Protein AF-A0AAV4TEU6-F1 (afdb_monomer_lite)

Structure (mmCIF, N/CA/C/O backbone):
data_AF-A0AAV4TEU6-F1
#
_entry.id   AF-A0AAV4TEU6-F1
#
loop_
_atom_site.group_PDB
_atom_site.id
_atom_site.type_symbol
_atom_site.label_atom_id
_atom_site.label_alt_id
_atom_site.label_comp_id
_atom_site.label_asym_id
_atom_site.label_entity_id
_atom_site.label_seq_id
_atom_site.pdbx_PDB_ins_code
_atom_site.Cartn_x
_atom_site.Cartn_y
_atom_site.Cartn_z
_atom_site.occupancy
_atom_site.B_iso_or_equiv
_atom_site.auth_seq_id
_atom_site.auth_comp_id
_atom_site.auth_asym_id
_atom_site.auth_atom_id
_atom_site.pdbx_PDB_model_num
ATOM 1 N N . MET A 1 1 ? 17.674 21.047 -30.393 1.00 39.28 1 MET A N 1
ATOM 2 C CA . MET A 1 1 ? 17.331 21.213 -28.965 1.00 39.28 1 MET A CA 1
ATOM 3 C C . MET A 1 1 ? 15.812 21.244 -28.885 1.00 39.28 1 MET A C 1
ATOM 5 O O . MET A 1 1 ? 15.223 22.244 -29.266 1.00 39.28 1 MET A O 1
ATOM 9 N N . ALA A 1 2 ? 15.170 20.111 -28.590 1.00 38.06 2 ALA A N 1
ATOM 10 C CA . ALA A 1 2 ? 13.710 20.028 -28.620 1.00 38.06 2 ALA A CA 1
ATOM 11 C C . ALA A 1 2 ? 13.127 20.704 -27.370 1.00 38.06 2 ALA A C 1
ATOM 13 O O . ALA A 1 2 ? 13.502 20.370 -26.249 1.00 38.06 2 ALA A O 1
ATOM 14 N N . ASN A 1 3 ? 12.257 21.688 -27.597 1.00 39.59 3 ASN A N 1
ATOM 15 C CA . ASN A 1 3 ? 11.567 22.471 -26.578 1.00 39.59 3 ASN A CA 1
ATOM 16 C C . ASN A 1 3 ? 10.627 21.574 -25.756 1.00 39.59 3 ASN A C 1
ATOM 18 O O . ASN A 1 3 ? 9.704 20.974 -26.299 1.00 39.59 3 ASN A O 1
ATOM 22 N N . PHE A 1 4 ? 10.859 21.507 -24.445 1.00 50.69 4 PHE A N 1
ATOM 23 C CA . PHE A 1 4 ? 10.175 20.612 -23.505 1.00 50.69 4 PHE A CA 1
ATOM 24 C C . PHE A 1 4 ? 8.946 21.273 -22.848 1.00 50.69 4 PHE A C 1
ATOM 26 O O . PHE A 1 4 ? 8.692 21.080 -21.665 1.00 50.69 4 PHE A O 1
ATOM 33 N N . VAL A 1 5 ? 8.205 22.110 -23.584 1.00 49.25 5 VAL A N 1
ATOM 34 C CA . VAL A 1 5 ? 7.126 22.945 -23.007 1.00 49.25 5 VAL A CA 1
ATOM 35 C C . VAL A 1 5 ? 5.709 22.425 -23.263 1.00 49.25 5 VAL A C 1
ATOM 37 O O . VAL A 1 5 ? 4.745 23.112 -22.947 1.00 49.25 5 VAL A O 1
ATOM 40 N N . ASN A 1 6 ? 5.535 21.223 -23.818 1.00 41.81 6 ASN A N 1
ATOM 41 C CA . ASN A 1 6 ? 4.189 20.690 -24.048 1.00 41.81 6 ASN A CA 1
ATOM 42 C C . ASN A 1 6 ? 4.151 19.159 -24.051 1.00 41.81 6 ASN A C 1
ATOM 44 O O . ASN A 1 6 ? 3.946 18.519 -25.078 1.00 41.81 6 ASN A O 1
ATOM 48 N N . LEU A 1 7 ? 4.404 18.555 -22.894 1.00 46.59 7 LEU A N 1
ATOM 49 C CA . LEU A 1 7 ? 4.101 17.146 -22.698 1.00 46.59 7 LEU A CA 1
ATOM 50 C C . LEU A 1 7 ? 2.994 17.050 -21.655 1.00 46.59 7 LEU A C 1
ATOM 52 O O . LEU A 1 7 ? 3.198 17.353 -20.481 1.00 46.59 7 LEU A O 1
ATOM 56 N N . SER A 1 8 ? 1.818 16.666 -22.151 1.00 54.91 8 SER A N 1
ATOM 57 C CA . SER A 1 8 ? 0.640 16.173 -21.433 1.00 54.91 8 SER A CA 1
ATOM 58 C C . SER A 1 8 ? 1.041 15.317 -20.223 1.00 54.91 8 SER A C 1
ATOM 60 O O . SER A 1 8 ? 2.123 14.724 -20.274 1.00 54.91 8 SER A O 1
ATOM 62 N N . PRO A 1 9 ? 0.212 15.219 -19.158 1.00 52.34 9 PRO A N 1
ATOM 63 C CA . PRO A 1 9 ? 0.582 14.521 -17.927 1.00 52.34 9 PRO A CA 1
ATOM 64 C C . PRO A 1 9 ? 1.154 13.159 -18.297 1.00 52.34 9 PRO A C 1
ATOM 66 O O . PRO A 1 9 ? 0.456 12.332 -18.883 1.00 52.34 9 PRO A O 1
ATOM 69 N N . GLN A 1 10 ? 2.457 13.000 -18.062 1.00 51.50 10 GLN A N 1
ATOM 70 C CA . GLN A 1 10 ? 3.233 11.844 -18.487 1.00 51.50 10 GLN A CA 1
ATOM 71 C C . GLN A 1 10 ? 2.759 10.655 -17.665 1.00 51.50 10 GLN A C 1
ATOM 73 O O . GLN A 1 10 ? 3.339 10.287 -16.646 1.00 51.50 10 GLN A O 1
ATOM 78 N N . ARG A 1 11 ? 1.646 10.071 -18.095 1.00 53.28 11 ARG A N 1
ATOM 79 C CA . ARG A 1 11 ? 1.242 8.731 -17.733 1.00 53.28 11 ARG A CA 1
ATOM 80 C C . ARG A 1 11 ? 2.360 7.868 -18.294 1.00 53.28 11 ARG A C 1
ATOM 82 O O . ARG A 1 11 ? 2.487 7.721 -19.505 1.00 53.28 11 ARG A O 1
ATOM 89 N N . PHE A 1 12 ? 3.286 7.460 -17.432 1.00 59.03 12 PHE A N 1
ATOM 90 C CA . PHE A 1 12 ? 4.455 6.692 -17.842 1.00 59.03 12 PHE A CA 1
ATOM 91 C C . PHE A 1 12 ? 3.954 5.344 -18.375 1.00 59.03 12 PHE A C 1
ATOM 93 O O . PHE A 1 12 ? 3.794 4.411 -17.592 1.00 59.03 12 PHE A O 1
ATOM 100 N N . LEU A 1 13 ? 3.701 5.267 -19.691 1.00 52.97 13 LEU A N 1
ATOM 101 C CA . LEU A 1 13 ? 2.962 4.221 -20.433 1.00 52.97 13 LEU A CA 1
ATOM 102 C C . LEU A 1 13 ? 3.491 2.779 -20.292 1.00 52.97 13 LEU A C 1
ATOM 104 O O . LEU A 1 13 ? 3.043 1.858 -20.963 1.00 52.97 13 LEU A O 1
ATOM 108 N N . TRP A 1 14 ? 4.506 2.570 -19.468 1.00 61.69 14 TRP A N 1
ATOM 109 C CA . TRP A 1 14 ? 5.166 1.285 -19.262 1.00 61.69 14 TRP A CA 1
ATOM 110 C C . TRP A 1 14 ? 5.496 1.033 -17.790 1.00 61.69 14 TRP A C 1
ATOM 112 O O . TRP A 1 14 ? 6.170 0.058 -17.456 1.00 61.69 14 TRP A O 1
ATOM 122 N N . SER A 1 15 ? 5.016 1.902 -16.901 1.00 72.69 15 SER A N 1
ATOM 123 C CA . SER A 1 15 ? 5.175 1.755 -15.464 1.00 72.69 15 SER A CA 1
ATOM 124 C C . SER A 1 15 ? 4.245 0.654 -14.939 1.00 72.69 15 SER A C 1
ATOM 126 O O . SER A 1 15 ? 3.136 0.490 -15.455 1.00 72.69 15 SER A O 1
ATOM 128 N N . PRO A 1 16 ? 4.634 -0.090 -13.888 1.00 71.38 16 PRO A N 1
ATOM 129 C CA . PRO A 1 16 ? 3.730 -1.016 -13.205 1.00 71.38 16 PRO A CA 1
ATOM 130 C C . PRO A 1 16 ? 2.413 -0.357 -12.760 1.00 71.38 16 PRO A C 1
ATOM 132 O O . PRO A 1 16 ? 1.394 -1.036 -12.724 1.00 71.38 16 PRO A O 1
ATOM 135 N N . ALA A 1 17 ? 2.414 0.952 -12.485 1.00 73.19 17 ALA A N 1
ATOM 136 C CA . ALA A 1 17 ? 1.201 1.701 -12.156 1.00 73.19 17 ALA A CA 1
ATOM 137 C C . ALA A 1 17 ? 0.269 1.902 -13.363 1.00 73.19 17 ALA A C 1
ATOM 139 O O . ALA A 1 17 ? -0.941 1.767 -13.222 1.00 73.19 17 ALA A O 1
ATOM 140 N N . ASP A 1 18 ? 0.822 2.149 -14.554 1.00 72.56 18 ASP A N 1
ATOM 141 C CA . ASP A 1 18 ? 0.031 2.303 -15.781 1.00 72.56 18 ASP A CA 1
ATOM 142 C C . ASP A 1 18 ? -0.598 0.971 -16.211 1.00 72.56 18 ASP A C 1
ATOM 144 O O . ASP A 1 18 ? -1.785 0.913 -16.520 1.00 72.56 18 ASP A O 1
ATOM 148 N N . ARG A 1 19 ? 0.158 -0.131 -16.097 1.00 73.75 19 ARG A N 1
ATOM 149 C CA . ARG A 1 19 ? -0.359 -1.494 -16.321 1.00 73.75 19 ARG A CA 1
ATOM 150 C C .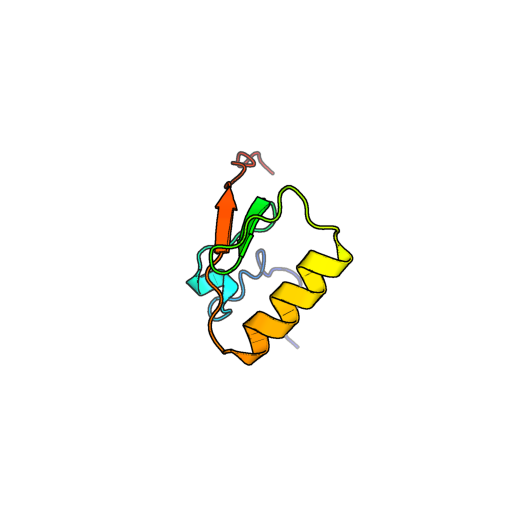 ARG A 1 19 ? -1.452 -1.897 -15.329 1.00 73.75 19 ARG A C 1
ATOM 152 O O . ARG A 1 19 ? -2.262 -2.762 -15.648 1.00 73.75 19 ARG A O 1
ATOM 159 N N . ALA A 1 20 ? -1.436 -1.315 -14.133 1.00 74.44 20 ALA A N 1
ATOM 160 C CA . ALA A 1 20 ? -2.425 -1.547 -13.086 1.00 74.44 20 ALA A CA 1
ATOM 161 C C . ALA A 1 20 ? -3.599 -0.549 -13.130 1.00 74.44 20 ALA A C 1
ATOM 163 O O . ALA A 1 20 ? -4.468 -0.623 -12.266 1.00 74.44 20 ALA A O 1
ATOM 164 N N . ASP A 1 21 ? -3.619 0.366 -14.109 1.00 76.56 21 ASP A N 1
ATOM 165 C CA . ASP A 1 21 ? -4.600 1.454 -14.232 1.00 76.56 21 ASP A CA 1
ATOM 166 C C . ASP A 1 21 ? -4.761 2.270 -12.932 1.00 76.56 21 ASP A C 1
ATOM 168 O O . ASP A 1 21 ? -5.863 2.672 -12.560 1.00 76.56 21 ASP A O 1
ATOM 172 N N . LEU A 1 22 ? -3.645 2.473 -12.219 1.00 79.38 22 LEU A N 1
ATOM 173 C CA . LEU A 1 22 ? -3.583 3.275 -10.999 1.00 79.38 22 LEU A CA 1
ATOM 174 C C . LEU A 1 22 ? -3.422 4.752 -11.352 1.00 79.38 22 LEU A C 1
ATOM 176 O O . LEU A 1 22 ? -2.527 5.130 -12.113 1.00 79.38 22 LEU A O 1
ATOM 180 N N . GLU A 1 23 ? -4.247 5.593 -10.741 1.00 76.56 23 GLU A N 1
ATOM 181 C CA . GLU A 1 23 ? -4.238 7.038 -10.919 1.00 76.56 23 GLU A CA 1
ATOM 182 C C . GLU A 1 23 ? -3.885 7.766 -9.618 1.00 76.56 23 GLU A C 1
ATOM 184 O O . GLU A 1 23 ? -4.107 7.298 -8.498 1.00 76.56 23 GLU A O 1
ATOM 189 N N . VAL A 1 24 ? -3.316 8.964 -9.766 1.00 78.12 24 VAL A N 1
ATOM 190 C CA . VAL A 1 24 ? -3.063 9.840 -8.620 1.00 78.12 24 VAL A CA 1
ATOM 191 C C . VAL A 1 24 ? -4.408 10.216 -7.997 1.00 78.12 24 VAL A C 1
ATOM 193 O O . VAL A 1 24 ? -5.270 10.775 -8.670 1.00 78.12 24 VAL A O 1
ATOM 196 N N . GLY A 1 25 ? -4.572 9.919 -6.708 1.00 77.62 25 GLY A N 1
ATOM 197 C CA . GLY A 1 25 ? -5.830 10.117 -5.981 1.00 77.62 25 GLY A CA 1
ATOM 198 C C . GLY A 1 25 ? -6.575 8.821 -5.655 1.00 77.62 25 GLY A C 1
ATOM 199 O O . GLY A 1 25 ? -7.524 8.863 -4.869 1.00 77.62 25 GLY A O 1
ATOM 200 N N . ASP A 1 26 ? -6.127 7.679 -6.185 1.00 83.69 26 ASP A N 1
ATOM 201 C CA . ASP A 1 26 ? -6.585 6.371 -5.723 1.00 83.69 26 ASP A CA 1
ATOM 202 C C . ASP A 1 26 ? -6.225 6.150 -4.252 1.00 83.69 26 ASP A C 1
ATOM 204 O O . ASP A 1 26 ? -5.087 6.348 -3.818 1.00 83.69 26 ASP A O 1
ATOM 208 N N . GLU A 1 27 ? -7.210 5.708 -3.475 1.00 86.62 27 GLU A N 1
ATOM 209 C CA . GLU A 1 27 ? -7.017 5.373 -2.070 1.00 86.62 27 GLU A CA 1
ATOM 210 C C . GLU A 1 27 ? -6.761 3.873 -1.933 1.00 86.62 27 GLU A C 1
ATOM 212 O O . GLU A 1 27 ? -7.618 3.056 -2.272 1.00 86.62 27 GLU A O 1
ATOM 217 N N . ILE A 1 28 ? -5.580 3.494 -1.446 1.00 87.38 28 ILE A N 1
ATOM 218 C CA . ILE A 1 28 ? -5.221 2.090 -1.229 1.00 87.38 28 ILE A CA 1
ATOM 219 C C . ILE A 1 28 ? -5.905 1.603 0.050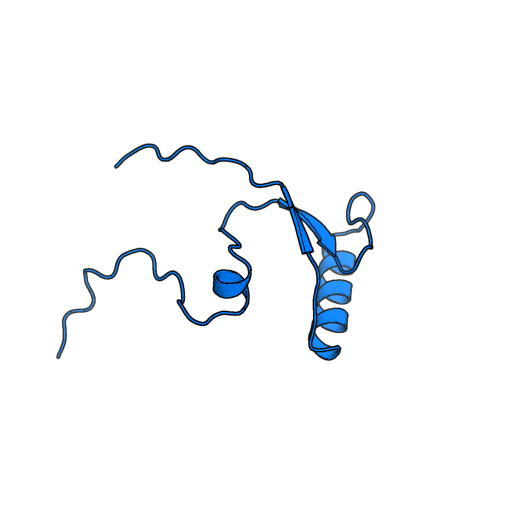 1.00 87.38 28 ILE A C 1
ATOM 221 O O . ILE A 1 28 ? -5.588 2.068 1.140 1.00 87.38 28 ILE A O 1
ATOM 225 N N . LEU A 1 29 ? -6.820 0.646 -0.087 1.00 87.75 29 LEU A N 1
ATOM 226 C CA . LEU A 1 29 ? -7.536 0.023 1.027 1.00 87.75 29 LEU A CA 1
ATOM 227 C C . LEU A 1 29 ? -6.807 -1.225 1.543 1.00 87.75 29 LEU A C 1
ATOM 229 O O . LEU A 1 29 ? -6.729 -1.452 2.751 1.00 87.75 29 LEU A O 1
ATOM 233 N N . GLU A 1 30 ? -6.250 -2.029 0.632 1.00 90.75 30 GLU A N 1
ATOM 234 C CA . GLU A 1 30 ? -5.549 -3.278 0.953 1.00 90.75 30 GLU A CA 1
ATOM 235 C C . GLU A 1 30 ? -4.304 -3.483 0.087 1.00 90.75 30 GLU A C 1
ATOM 237 O O . GLU A 1 30 ? -4.269 -3.114 -1.089 1.00 90.75 30 GLU A O 1
ATOM 242 N N . VAL A 1 31 ? -3.307 -4.159 0.660 1.00 88.94 31 VAL A N 1
ATOM 243 C CA . VAL A 1 31 ? -2.055 -4.556 0.004 1.00 88.94 31 VAL A CA 1
ATOM 244 C C . VAL A 1 31 ? -1.836 -6.049 0.223 1.00 88.94 31 VAL A C 1
ATOM 246 O O . VAL A 1 31 ? -1.775 -6.508 1.356 1.00 88.94 31 VAL A O 1
ATOM 249 N N . ASN A 1 32 ? -1.724 -6.824 -0.855 1.00 85.94 32 ASN A N 1
ATOM 250 C CA . ASN A 1 32 ? -1.553 -8.280 -0.848 1.00 85.94 32 ASN A CA 1
ATOM 251 C C . ASN A 1 32 ? -2.559 -9.023 0.056 1.00 85.94 32 ASN A C 1
ATOM 253 O O . ASN A 1 32 ? -2.224 -10.012 0.699 1.00 85.94 32 ASN A O 1
ATOM 257 N N . GLY A 1 33 ? -3.806 -8.536 0.105 1.00 85.75 33 GLY A N 1
ATOM 258 C CA . GLY A 1 33 ? -4.870 -9.105 0.942 1.00 85.75 33 GLY A CA 1
ATOM 259 C C . GLY A 1 33 ? -4.832 -8.674 2.412 1.00 85.75 33 GLY A C 1
ATOM 260 O O . GLY A 1 33 ? -5.641 -9.156 3.198 1.00 85.75 33 GLY A O 1
ATOM 261 N N . ARG A 1 34 ? -3.921 -7.766 2.790 1.00 86.94 34 ARG A N 1
ATOM 262 C CA . ARG A 1 34 ? -3.867 -7.144 4.116 1.00 86.94 34 ARG A CA 1
ATOM 263 C C . ARG A 1 34 ? -4.514 -5.761 4.086 1.00 86.94 34 ARG A C 1
ATOM 265 O O . ARG A 1 34 ? -4.074 -4.890 3.335 1.00 86.94 34 ARG A O 1
ATOM 272 N N . SER A 1 35 ? -5.522 -5.556 4.927 1.00 87.94 35 SER A N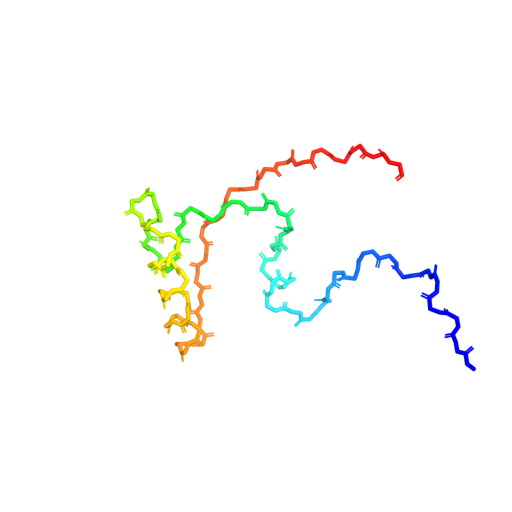 1
ATOM 273 C CA . SER A 1 35 ? -6.199 -4.267 5.109 1.00 87.94 35 SER A CA 1
ATOM 274 C C . SER A 1 35 ? -5.283 -3.242 5.761 1.00 87.94 35 SER A C 1
ATOM 276 O O . SER A 1 35 ? -4.603 -3.556 6.738 1.00 87.94 35 SER A O 1
ATOM 278 N N . LEU A 1 36 ? -5.285 -2.016 5.234 1.00 84.12 36 LEU A N 1
ATOM 279 C CA . LEU A 1 36 ? -4.492 -0.904 5.769 1.00 84.12 36 LEU A CA 1
ATOM 280 C C . LEU A 1 36 ? -5.249 -0.048 6.798 1.00 84.12 36 LEU A C 1
ATOM 282 O O . LEU A 1 36 ? -4.659 0.869 7.355 1.00 84.12 36 LEU A O 1
ATOM 286 N N . ASP A 1 37 ? -6.521 -0.363 7.067 1.00 83.31 37 ASP A N 1
ATOM 287 C CA . ASP A 1 37 ? -7.431 0.386 7.954 1.00 83.31 37 ASP A CA 1
ATOM 288 C C . ASP A 1 37 ? -6.831 0.709 9.334 1.00 83.31 37 ASP A C 1
ATOM 290 O O . ASP A 1 37 ? -7.000 1.811 9.845 1.00 83.31 37 ASP A O 1
ATOM 294 N N . ASN A 1 38 ? -6.055 -0.220 9.900 1.00 85.00 38 ASN A N 1
ATOM 295 C CA . ASN A 1 38 ? -5.470 -0.082 11.234 1.00 85.00 38 ASN A CA 1
ATOM 296 C C . ASN A 1 38 ? -3.931 -0.002 11.214 1.00 85.00 38 ASN A C 1
ATOM 298 O O . ASN A 1 38 ? -3.269 -0.253 12.221 1.00 85.00 38 ASN A O 1
ATOM 302 N N . CYS A 1 39 ? -3.339 0.295 10.052 1.00 84.75 39 CYS A N 1
ATOM 303 C CA . CYS A 1 39 ? -1.892 0.397 9.889 1.00 84.75 39 CYS A CA 1
ATOM 304 C C . CYS A 1 39 ? -1.432 1.857 9.925 1.00 84.75 39 CYS A C 1
ATOM 306 O O . CYS A 1 39 ? -2.012 2.739 9.296 1.00 84.75 39 CYS A O 1
ATOM 308 N N . THR A 1 40 ? -0.320 2.113 10.614 1.00 88.88 40 THR A N 1
ATOM 309 C CA . THR A 1 40 ? 0.333 3.428 10.554 1.00 88.88 40 THR A CA 1
ATOM 310 C C . THR A 1 40 ? 0.995 3.634 9.195 1.00 88.88 40 THR A C 1
ATOM 312 O O . THR A 1 40 ? 1.418 2.672 8.552 1.00 88.88 40 THR A O 1
ATOM 315 N N . HIS A 1 41 ? 1.159 4.889 8.770 1.00 84.69 41 HIS A N 1
ATOM 316 C CA . HIS A 1 41 ? 1.813 5.219 7.499 1.00 84.69 41 HIS A CA 1
ATOM 317 C C . HIS A 1 41 ? 3.165 4.500 7.325 1.00 84.69 41 HIS A C 1
ATOM 319 O O . HIS A 1 41 ? 3.449 3.936 6.270 1.00 84.69 41 HIS A O 1
ATOM 325 N N . THR A 1 42 ? 3.963 4.439 8.392 1.00 90.38 42 THR A N 1
ATOM 326 C CA . THR A 1 42 ? 5.259 3.751 8.411 1.00 90.38 42 THR A CA 1
ATOM 327 C C . THR A 1 42 ? 5.126 2.238 8.230 1.00 90.38 42 THR A C 1
ATOM 329 O O . THR A 1 42 ? 5.886 1.647 7.463 1.00 90.38 42 THR A O 1
ATOM 332 N N . GLU A 1 43 ? 4.157 1.604 8.899 1.00 88.44 43 GLU A N 1
ATOM 333 C CA . GLU A 1 43 ? 3.874 0.174 8.727 1.00 88.44 43 GLU A CA 1
ATOM 334 C C . GLU A 1 43 ? 3.460 -0.144 7.289 1.00 88.44 43 GLU A C 1
ATOM 336 O O . GLU A 1 43 ? 3.966 -1.100 6.700 1.00 88.44 43 GLU A O 1
ATOM 341 N N . VAL A 1 44 ? 2.593 0.685 6.702 1.00 86.69 44 VAL A N 1
ATOM 342 C CA . VAL A 1 44 ? 2.145 0.539 5.312 1.00 86.69 44 VAL A CA 1
ATOM 343 C C . VAL A 1 44 ? 3.328 0.620 4.348 1.00 86.69 44 VAL A C 1
ATOM 345 O O . VAL A 1 44 ? 3.500 -0.271 3.517 1.00 86.69 44 VAL A O 1
ATOM 348 N N . ILE A 1 45 ? 4.183 1.640 4.483 1.00 88.81 45 ILE A N 1
ATOM 349 C CA . ILE A 1 45 ? 5.380 1.803 3.644 1.00 88.81 45 ILE A CA 1
ATOM 350 C C . ILE A 1 45 ? 6.294 0.584 3.771 1.00 88.81 45 ILE A C 1
ATOM 352 O O . ILE A 1 45 ? 6.698 0.005 2.762 1.00 88.81 45 ILE A O 1
ATOM 356 N N . SER A 1 46 ? 6.602 0.169 5.001 1.00 89.56 46 SER A N 1
ATOM 357 C CA . SER A 1 46 ? 7.494 -0.964 5.255 1.00 89.56 46 SER A CA 1
ATOM 358 C C . SER A 1 46 ? 6.941 -2.258 4.642 1.00 89.56 46 SER A C 1
ATOM 360 O O . SER A 1 46 ? 7.663 -3.010 3.981 1.00 89.56 46 SER A O 1
ATOM 362 N N . HIS A 1 47 ? 5.626 -2.466 4.762 1.00 86.44 47 HIS A N 1
ATOM 363 C CA . HIS A 1 47 ? 4.934 -3.608 4.180 1.00 86.44 47 HIS A CA 1
ATOM 364 C C . HIS A 1 47 ? 4.971 -3.591 2.645 1.00 86.44 47 HIS A C 1
ATOM 366 O O . HIS A 1 47 ? 5.306 -4.604 2.029 1.00 86.44 47 HIS A O 1
ATOM 372 N N . ILE A 1 48 ? 4.709 -2.443 2.014 1.00 87.12 48 ILE A N 1
ATOM 373 C CA . ILE A 1 48 ? 4.809 -2.278 0.557 1.00 87.12 48 ILE A CA 1
ATOM 374 C C . ILE A 1 48 ? 6.242 -2.550 0.085 1.00 87.12 48 ILE A C 1
ATOM 376 O O . ILE A 1 48 ? 6.439 -3.322 -0.851 1.00 87.12 48 ILE A O 1
ATOM 380 N N . HIS A 1 49 ? 7.254 -1.997 0.759 1.00 88.12 49 HIS A N 1
A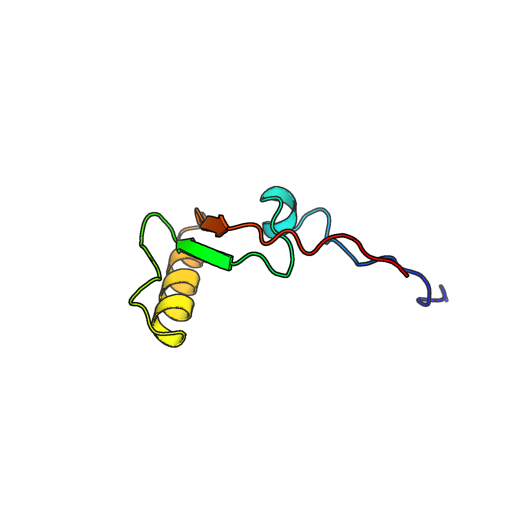TOM 381 C CA . 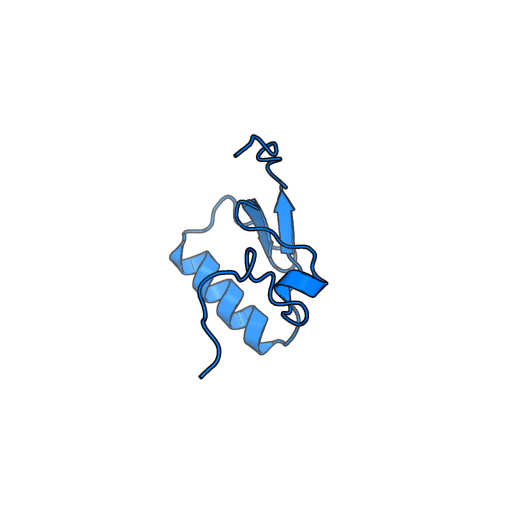HIS A 1 49 ? 8.662 -2.250 0.437 1.00 88.12 49 HIS A CA 1
ATOM 382 C C . HIS A 1 49 ? 9.026 -3.737 0.507 1.00 88.12 49 HIS A C 1
ATOM 384 O O . HIS A 1 49 ? 9.756 -4.241 -0.351 1.00 88.12 49 HIS A O 1
ATOM 390 N N . GLN A 1 50 ? 8.505 -4.463 1.497 1.00 85.81 50 GLN A N 1
ATOM 391 C CA . GLN A 1 50 ? 8.685 -5.908 1.593 1.00 85.81 50 GLN A CA 1
ATOM 392 C C . GLN A 1 50 ? 7.989 -6.644 0.438 1.00 85.81 50 GLN A C 1
ATOM 394 O O . GLN A 1 50 ? 8.578 -7.549 -0.150 1.00 85.81 50 GLN A O 1
ATOM 399 N N . CYS A 1 51 ? 6.782 -6.221 0.059 1.00 84.25 51 CYS A N 1
ATOM 400 C CA . CYS A 1 51 ? 6.039 -6.792 -1.065 1.00 84.25 51 CYS A CA 1
ATOM 401 C C . CYS A 1 51 ? 6.745 -6.566 -2.411 1.00 84.25 51 CYS A C 1
ATOM 403 O O . CYS A 1 51 ? 6.776 -7.469 -3.244 1.00 84.25 51 CYS A O 1
ATOM 405 N N . ILE A 1 52 ? 7.389 -5.409 -2.602 1.00 83.19 52 ILE A N 1
ATOM 406 C CA . ILE A 1 52 ? 8.179 -5.108 -3.806 1.00 83.19 52 ILE A CA 1
ATOM 407 C C . ILE A 1 52 ? 9.344 -6.099 -3.965 1.00 83.19 52 ILE A C 1
ATOM 409 O O . ILE A 1 52 ? 9.636 -6.522 -5.085 1.00 83.19 52 ILE A O 1
ATOM 413 N N . ARG A 1 53 ? 9.967 -6.562 -2.866 1.00 82.50 53 ARG A N 1
ATOM 414 C CA . ARG A 1 53 ? 10.988 -7.631 -2.936 1.00 82.50 53 ARG A CA 1
ATOM 415 C C . ARG A 1 53 ? 10.427 -8.945 -3.483 1.00 82.50 53 ARG A C 1
ATOM 417 O O . ARG A 1 53 ? 11.157 -9.686 -4.135 1.00 82.50 53 ARG A O 1
ATOM 424 N N . SER A 1 54 ? 9.138 -9.202 -3.262 1.00 78.81 54 SER A N 1
ATOM 425 C CA . SER A 1 54 ? 8.421 -10.387 -3.744 1.00 78.81 54 SER A CA 1
ATOM 426 C C . SER A 1 54 ? 8.019 -10.305 -5.226 1.00 78.81 54 SER A C 1
ATOM 428 O O . SER A 1 54 ? 7.378 -11.218 -5.736 1.00 78.81 54 SER A O 1
ATOM 430 N N . ARG A 1 55 ? 8.396 -9.229 -5.938 1.00 80.69 55 ARG A N 1
ATOM 431 C CA . ARG A 1 55 ? 8.135 -8.956 -7.371 1.00 80.69 55 ARG A CA 1
ATOM 432 C C . ARG A 1 55 ? 6.668 -8.782 -7.771 1.00 80.69 55 ARG A C 1
ATOM 434 O O . ARG A 1 55 ? 6.408 -8.331 -8.884 1.00 80.69 55 ARG A O 1
ATOM 441 N N . THR A 1 56 ? 5.716 -9.090 -6.900 1.00 80.69 56 THR A N 1
ATOM 442 C CA . THR A 1 56 ? 4.286 -8.948 -7.183 1.00 80.69 56 THR A CA 1
ATOM 443 C C . THR A 1 56 ? 3.576 -8.320 -5.992 1.00 80.69 56 THR A C 1
ATOM 445 O O . THR A 1 56 ? 3.781 -8.714 -4.843 1.00 80.69 56 THR A O 1
ATOM 448 N N . ILE A 1 57 ? 2.746 -7.317 -6.275 1.00 85.19 57 ILE A N 1
ATOM 449 C CA . ILE A 1 57 ? 1.932 -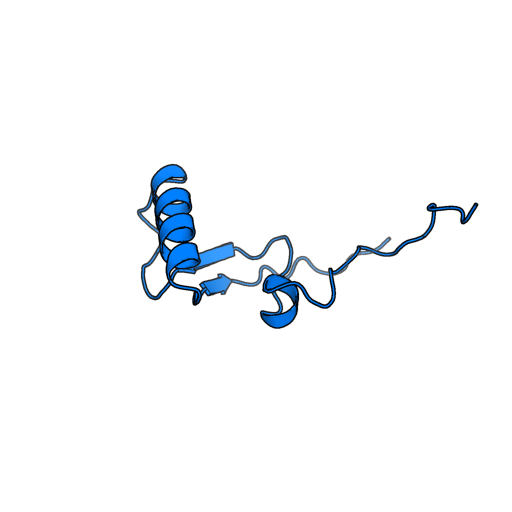6.622 -5.282 1.00 85.19 57 ILE A CA 1
ATOM 450 C C . ILE A 1 57 ? 0.504 -6.497 -5.810 1.00 85.19 57 ILE A C 1
ATOM 452 O O . ILE A 1 57 ? 0.280 -5.963 -6.894 1.00 85.19 57 ILE A O 1
ATOM 456 N N . CYS A 1 58 ? -0.458 -7.021 -5.055 1.00 87.38 58 CYS A N 1
ATOM 457 C CA . CYS A 1 58 ? -1.879 -6.887 -5.357 1.00 87.38 58 CYS A CA 1
ATOM 458 C C . CYS A 1 58 ? -2.457 -5.757 -4.509 1.00 87.38 58 CYS A C 1
ATOM 460 O O . CYS A 1 58 ? -2.414 -5.831 -3.286 1.00 87.38 58 CYS A O 1
ATOM 462 N N . LEU A 1 59 ? -2.996 -4.714 -5.130 1.00 87.44 59 LEU A N 1
ATOM 463 C CA . LEU A 1 59 ? -3.557 -3.566 -4.420 1.00 87.44 59 LEU A CA 1
ATOM 464 C C . LEU A 1 59 ? -5.074 -3.562 -4.597 1.00 87.44 59 LEU A C 1
ATOM 466 O O . LEU A 1 59 ? -5.557 -3.679 -5.723 1.00 87.44 59 LEU A O 1
ATOM 470 N N . ARG A 1 60 ? -5.828 -3.410 -3.504 1.00 87.38 60 ARG A N 1
ATOM 471 C CA . ARG A 1 60 ? -7.240 -3.026 -3.592 1.00 87.38 60 ARG A CA 1
ATOM 472 C C . ARG A 1 60 ? -7.307 -1.524 -3.405 1.00 87.38 60 ARG A C 1
ATOM 474 O O . ARG A 1 60 ? -6.964 -1.024 -2.336 1.00 87.38 60 ARG A O 1
ATOM 481 N N . VAL A 1 61 ? -7.725 -0.822 -4.449 1.00 87.81 61 VAL A N 1
ATOM 482 C CA . VAL A 1 61 ? -7.870 0.631 -4.424 1.00 87.81 61 VAL A CA 1
ATOM 483 C C . VAL A 1 61 ? -9.329 1.030 -4.542 1.00 87.81 61 VAL A C 1
ATOM 485 O O . VAL A 1 61 ? -10.128 0.364 -5.203 1.00 87.81 61 VAL A O 1
ATOM 488 N N . LYS A 1 62 ? -9.676 2.138 -3.900 1.00 85.94 62 LYS A N 1
ATOM 489 C CA . LYS A 1 62 ? -10.930 2.844 -4.100 1.00 85.94 62 LYS A CA 1
ATOM 490 C C . LYS A 1 62 ? -10.653 4.036 -4.999 1.00 85.94 62 LYS A C 1
ATOM 492 O O . LYS A 1 62 ? -10.055 5.019 -4.561 1.00 85.94 62 LYS A O 1
ATOM 497 N N . ARG A 1 63 ? -11.136 3.948 -6.238 1.00 81.44 63 ARG A N 1
ATOM 498 C CA . ARG A 1 63 ? -11.109 5.061 -7.184 1.00 81.44 63 ARG A CA 1
ATOM 499 C C . ARG A 1 63 ? -12.025 6.154 -6.660 1.00 81.44 63 ARG A C 1
ATOM 501 O O . ARG A 1 63 ? -13.251 6.038 -6.713 1.00 81.44 63 ARG A O 1
ATOM 508 N N . LYS A 1 64 ? -11.435 7.217 -6.119 1.00 69.88 64 LYS A N 1
ATOM 509 C CA . LYS A 1 64 ? -12.154 8.475 -5.959 1.00 69.88 64 LYS A CA 1
ATOM 510 C C . LYS A 1 64 ? -12.224 9.059 -7.353 1.00 69.88 64 LYS A C 1
ATOM 512 O O . LYS A 1 64 ? -11.209 9.472 -7.900 1.00 69.88 64 LYS A O 1
ATOM 517 N N . THR A 1 65 ? -13.406 9.040 -7.953 1.00 63.19 65 THR A N 1
ATOM 518 C CA . THR A 1 65 ? -13.669 9.797 -9.171 1.00 63.19 65 THR A CA 1
ATOM 519 C C . THR A 1 65 ? -13.457 11.271 -8.839 1.00 63.19 65 THR A C 1
ATOM 521 O O . THR A 1 65 ? -14.395 11.963 -8.448 1.00 63.19 65 THR A O 1
ATOM 524 N N . SER A 1 66 ? -12.223 11.765 -8.936 1.00 55.62 66 SER A N 1
ATOM 525 C CA . SER A 1 66 ? -12.037 13.187 -9.150 1.00 55.62 66 SER A CA 1
ATOM 526 C C . SER A 1 66 ? -12.567 13.410 -10.551 1.00 55.62 66 SER A C 1
ATOM 528 O O . SER A 1 66 ? -11.951 13.017 -11.544 1.00 55.62 66 SER A O 1
ATOM 530 N N . CYS A 1 67 ? -13.809 13.884 -10.603 1.00 44.72 67 CYS A N 1
ATOM 531 C CA . CYS A 1 67 ? -14.444 14.343 -11.815 1.00 44.72 67 CYS A CA 1
ATOM 532 C C . CYS A 1 67 ? -13.418 15.136 -12.616 1.00 44.72 67 CYS A C 1
ATOM 534 O O . CYS A 1 67 ? -12.770 16.039 -12.086 1.00 44.72 67 CYS A O 1
ATOM 536 N N . LYS A 1 68 ? -13.292 14.813 -13.900 1.00 55.25 68 LYS A N 1
ATOM 537 C CA . LYS A 1 68 ? -12.722 15.762 -14.843 1.00 55.25 68 LYS A CA 1
ATOM 538 C C . LYS A 1 68 ? -13.592 17.016 -14.786 1.00 55.25 68 LYS A C 1
ATOM 540 O O . LYS A 1 68 ? -14.698 17.026 -15.314 1.00 55.25 68 LYS A O 1
ATOM 545 N N . LEU A 1 69 ? -13.099 18.036 -14.110 1.00 47.53 69 LEU A N 1
ATOM 546 C CA . LEU A 1 69 ? -13.384 19.428 -14.408 1.00 47.53 69 LEU A CA 1
ATOM 547 C C . LEU A 1 69 ? -12.002 19.948 -14.815 1.00 47.53 69 LEU A C 1
ATOM 549 O O . LEU A 1 69 ? -11.069 19.827 -14.028 1.00 47.53 69 LEU A O 1
ATOM 553 N N . GLY A 1 70 ? -11.746 20.152 -16.112 1.00 49.22 70 GLY A N 1
ATOM 554 C CA . GLY A 1 70 ? -11.836 21.496 -16.696 1.00 49.22 70 GLY A CA 1
ATOM 555 C C . GLY A 1 70 ? -10.875 22.399 -15.918 1.00 49.22 70 GLY A C 1
ATOM 556 O O . GLY A 1 70 ? -11.151 22.685 -14.764 1.00 49.22 70 GLY A O 1
ATOM 557 N N . GLU A 1 71 ? -9.692 22.750 -16.411 1.00 35.19 71 GLU A N 1
ATOM 558 C CA . GLU A 1 71 ? -9.392 23.487 -17.649 1.00 35.19 71 GLU A CA 1
ATOM 559 C C . GLU A 1 71 ? -7.926 23.283 -18.074 1.00 35.19 71 GLU A C 1
ATOM 561 O O . GLU A 1 71 ? -7.076 23.026 -17.188 1.00 35.19 71 GLU A O 1
#

Organism: Caerostris extrusa (NCBI:txid172846)

Sequence (71 aa):
MANFVNLSPQRFLWSPADRADLEVGDEILEVNGRSLDNCTHTEVISHIHQCIRSRTICLRVKRKTSCKLGE

Foldseek 3Di:
DDDPPDDDPCPVCPDPCNVVVHDPPWAWQDKPNHGCPPPDPVRVVVVVVVVVVVVDIDTDTDDPCPDDDDD

pLDDT: mean 73.3, std 16.57, range [35.19, 90.75]

InterPro domains:
  IPR001478 PDZ domain [PF00595] (15-60)
  IPR001478 PDZ domain [PS50106] (15-48)
  IPR001478 PDZ domain [SM00228] (1-65)
  IPR036034 PDZ superfamily [G3DSA:2.30.42.10] (12-68)
  IPR036034 PDZ superfamily [SSF50156] (15-65)

Secondary structure (DSSP, 8-state):
----S-------TTSHHHHTT--TT-EEEEETTEE-TT--HHHHHHHHHHHHHTT---EEEE---------

Radius of gyration: 15.7 Å; chains: 1; bounding box: 32×34×40 Å